Protein AF-A0A535AZM9-F1 (afdb_monomer)

Mean predicted aligned error: 9.32 Å

pLDDT: mean 84.45, std 16.12, range [39.59, 97.69]

Radius of gyration: 19.68 Å; Cα contacts (8 Å, |Δi|>4): 117; chains: 1; bounding box: 37×53×40 Å

Sequence (113 aa):
MAKFESG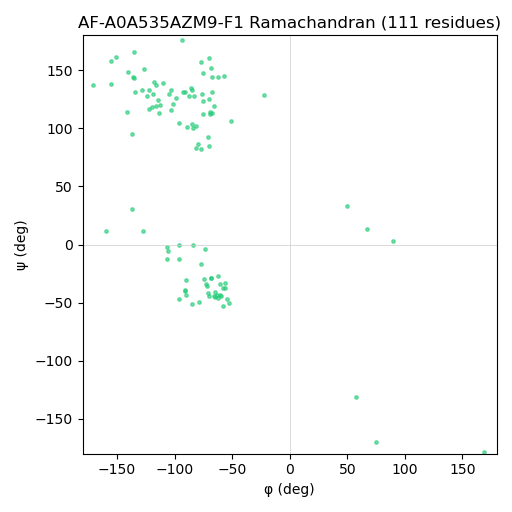VSRMRGKGGSMITTTGIYHIGIPVNDVERAVKFYTEVLGMKIAKLNRDDMGDHLNRADLRSGDGMVVLFQRPNPIEKDALKEDGATHHAFTVSPEDFELAAQKMKE

Nearest PDB structures (foldseek):
  1r9c-assembly1_A  TM=8.183E-01  e=2.881E-04  Mesorhizobium loti
  2p7q-assembly4_C-2  TM=8.341E-01  e=1.365E-03  Listeria monocytogenes EGD-e
  2p7q-assembly4_A  TM=8.227E-01  e=1.769E-03  Listeria monocytogenes EGD-e
  2p7q-assembly4_B  TM=8.309E-01  e=3.608E-03  Listeria monocytogenes EGD-e
  2p7l-assembly4_B  TM=8.191E-01  e=3.170E-03  Listeria monocytogenes EGD-e

Solvent-accessible surface area (backbone atoms only — not comparable to full-atom values): 7434 Å² total; per-residue (Å²): 136,86,81,86,78,86,83,77,81,80,82,81,67,98,59,81,89,79,82,82,85,92,76,78,70,64,48,80,45,81,32,62,47,47,71,65,46,48,48,46,44,34,74,70,67,64,32,44,81,75,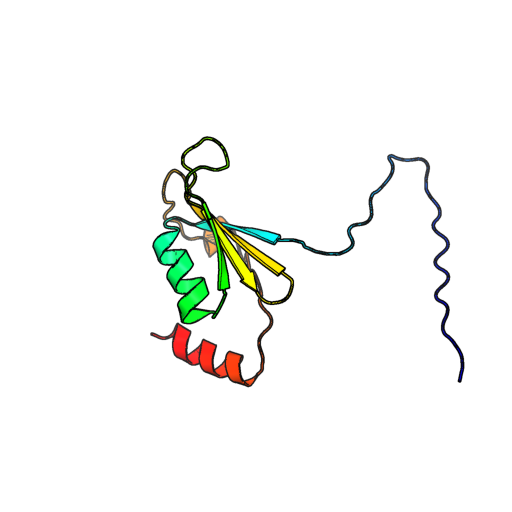43,80,40,54,56,91,83,82,70,65,48,42,33,39,34,29,36,56,86,95,33,33,44,33,39,35,35,42,97,63,68,81,90,73,64,53,60,84,74,71,38,96,77,85,84,87,81,91,70,55,75,71,53,47,59,51,44,67,56,59,77,74,112

Structure (mmCIF, N/CA/C/O backbone):
data_AF-A0A535AZM9-F1
#
_entry.id   AF-A0A535AZM9-F1
#
loop_
_atom_site.group_PDB
_atom_site.id
_atom_site.type_symbol
_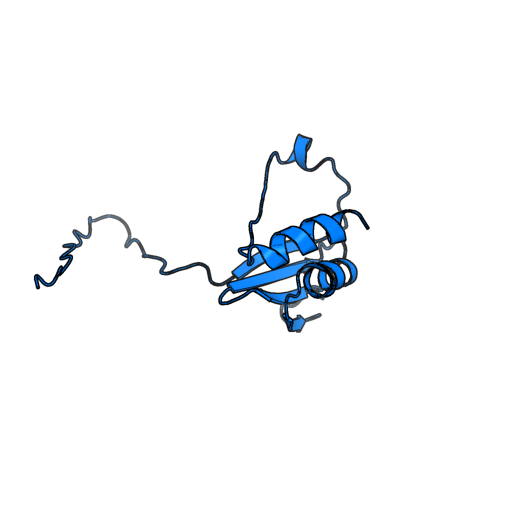atom_site.label_atom_id
_atom_site.label_alt_id
_atom_site.label_comp_id
_atom_site.label_asym_id
_atom_site.label_entity_id
_atom_site.label_seq_id
_atom_site.pdbx_PDB_ins_code
_atom_site.Cartn_x
_atom_site.Cartn_y
_atom_site.Cartn_z
_atom_site.occupancy
_atom_site.B_iso_or_equiv
_atom_site.auth_seq_id
_atom_site.auth_comp_id
_atom_site.auth_asym_id
_atom_site.auth_atom_id
_atom_site.pdbx_PDB_model_num
ATOM 1 N N . MET A 1 1 ? -17.764 37.715 14.513 1.00 44.00 1 MET A N 1
ATOM 2 C CA . MET A 1 1 ? -17.245 36.556 13.755 1.00 44.00 1 MET A CA 1
ATOM 3 C C . MET A 1 1 ? -16.234 37.071 12.743 1.00 44.00 1 MET A C 1
ATOM 5 O O . MET A 1 1 ? -16.636 37.664 11.752 1.00 44.00 1 MET A O 1
ATOM 9 N N . ALA A 1 2 ? -14.940 36.964 13.046 1.00 39.59 2 ALA A N 1
ATOM 10 C CA . ALA A 1 2 ? -13.877 37.417 12.151 1.00 39.59 2 ALA A CA 1
ATOM 11 C C . ALA A 1 2 ? -13.582 36.329 11.108 1.00 39.59 2 ALA A C 1
ATOM 13 O O . ALA A 1 2 ? -13.378 35.169 11.463 1.00 39.59 2 ALA A O 1
ATOM 14 N N . LYS A 1 3 ? -13.595 36.711 9.829 1.00 47.38 3 LYS A N 1
ATOM 15 C CA . LYS A 1 3 ? -13.137 35.882 8.712 1.00 47.38 3 LYS A CA 1
ATOM 16 C C . LYS A 1 3 ? -11.607 35.868 8.725 1.00 47.38 3 LYS A C 1
ATOM 18 O O . LYS A 1 3 ? -10.994 36.929 8.686 1.00 47.38 3 LYS A O 1
ATOM 23 N N . PHE A 1 4 ? -11.004 34.685 8.787 1.00 40.72 4 PHE A N 1
ATOM 24 C CA . PHE A 1 4 ? -9.579 34.509 8.517 1.00 40.72 4 PHE A CA 1
ATOM 25 C C . PHE A 1 4 ? -9.394 34.363 7.004 1.00 40.72 4 PHE A C 1
ATOM 27 O O . PHE A 1 4 ? -9.692 33.315 6.439 1.00 40.72 4 PHE A O 1
ATOM 34 N N . GLU A 1 5 ? -8.914 35.415 6.347 1.00 50.97 5 GLU A N 1
ATOM 35 C CA . GLU A 1 5 ? -8.342 35.321 5.004 1.00 50.97 5 GLU A CA 1
ATOM 36 C C . GLU A 1 5 ? -6.822 35.204 5.153 1.00 50.97 5 GLU A C 1
ATOM 38 O O . GLU A 1 5 ? -6.134 36.167 5.486 1.00 50.97 5 GLU A O 1
ATOM 43 N N . SER A 1 6 ? -6.276 34.003 4.952 1.00 49.31 6 SER A N 1
ATOM 44 C CA . SER A 1 6 ? -4.827 33.793 4.929 1.00 49.31 6 SER A CA 1
ATOM 45 C C . SER A 1 6 ? -4.270 34.218 3.568 1.00 49.31 6 SER A C 1
ATOM 47 O O . SER A 1 6 ? -4.139 33.411 2.645 1.00 49.31 6 SER A O 1
ATOM 49 N N . GLY A 1 7 ? -3.950 35.504 3.435 1.00 50.25 7 GLY A N 1
ATOM 50 C CA . GLY A 1 7 ? -3.191 36.036 2.308 1.00 50.25 7 GLY A CA 1
ATOM 51 C C . GLY A 1 7 ? -1.728 35.601 2.378 1.00 50.25 7 GLY A C 1
ATOM 52 O O . GLY A 1 7 ? -0.907 36.275 2.993 1.00 50.25 7 GLY A O 1
ATOM 53 N N . VAL A 1 8 ? -1.375 34.489 1.730 1.00 55.81 8 VAL A N 1
ATOM 54 C CA . VAL A 1 8 ? 0.032 34.154 1.466 1.00 55.81 8 VAL A CA 1
ATOM 55 C C . VAL A 1 8 ? 0.424 34.769 0.125 1.00 55.81 8 VAL A C 1
ATOM 57 O O . VAL A 1 8 ? 0.110 34.239 -0.941 1.00 55.81 8 VAL A O 1
ATOM 60 N N . SER A 1 9 ? 1.122 35.904 0.176 1.00 51.44 9 SER A N 1
ATOM 61 C CA . SER A 1 9 ? 1.769 36.502 -0.994 1.00 51.44 9 SER A CA 1
ATOM 62 C C . SER A 1 9 ? 2.953 35.628 -1.425 1.00 51.44 9 SER A C 1
ATOM 64 O O . SER A 1 9 ? 3.939 35.488 -0.701 1.00 51.44 9 SER A O 1
ATOM 66 N N . ARG A 1 10 ? 2.852 34.988 -2.598 1.00 58.41 10 ARG A N 1
ATOM 67 C CA . ARG A 1 10 ? 3.920 34.153 -3.170 1.00 58.41 10 ARG A CA 1
ATOM 68 C C . ARG A 1 10 ? 4.954 35.034 -3.873 1.00 58.41 10 ARG A C 1
ATOM 70 O O . ARG A 1 10 ? 4.759 35.410 -5.027 1.00 58.41 10 ARG A O 1
ATOM 77 N N . MET A 1 11 ? 6.094 35.285 -3.234 1.00 51.19 11 MET A N 1
ATOM 78 C CA . MET A 1 11 ? 7.290 35.701 -3.973 1.00 51.19 11 MET A CA 1
ATOM 79 C C . MET A 1 11 ? 7.798 34.525 -4.814 1.00 51.19 11 MET A C 1
ATOM 81 O O . MET A 1 11 ? 8.251 33.514 -4.281 1.00 51.19 11 MET A O 1
ATOM 85 N N . ARG A 1 12 ? 7.731 34.653 -6.143 1.00 56.88 12 ARG A N 1
ATOM 86 C CA . ARG A 1 12 ? 8.410 33.744 -7.075 1.00 56.88 12 ARG A CA 1
ATOM 87 C C . ARG A 1 12 ? 9.855 34.219 -7.239 1.00 56.88 12 ARG A C 1
ATOM 89 O O . ARG A 1 12 ? 10.107 35.189 -7.948 1.00 56.88 12 ARG A O 1
ATOM 96 N N . GLY A 1 13 ? 10.791 33.569 -6.550 1.00 51.47 13 GLY A N 1
ATOM 97 C CA . GLY A 1 13 ? 12.223 33.797 -6.753 1.00 51.47 13 GLY A CA 1
ATOM 98 C C . GLY A 1 13 ? 12.653 33.419 -8.175 1.00 51.47 13 GLY A C 1
ATOM 99 O O . GLY A 1 13 ? 12.132 32.469 -8.756 1.00 51.47 13 GLY A O 1
ATOM 100 N N . LYS A 1 14 ? 13.604 34.170 -8.745 1.00 59.66 14 LYS A N 1
ATOM 101 C CA . LYS A 1 14 ? 14.277 33.840 -10.012 1.00 59.66 14 LYS A CA 1
ATOM 102 C C . LYS A 1 14 ? 15.203 32.629 -9.807 1.00 59.66 14 LYS A C 1
ATOM 104 O O . LYS A 1 14 ? 16.386 32.779 -9.541 1.00 59.66 14 LYS A O 1
ATOM 109 N N . GLY A 1 15 ? 14.635 31.439 -9.915 1.00 57.03 15 GLY A N 1
ATOM 110 C CA . GLY A 1 15 ? 15.284 30.128 -9.932 1.00 57.03 15 GLY A CA 1
ATOM 111 C C . GLY A 1 15 ? 14.191 29.130 -10.305 1.00 57.03 15 GLY A C 1
ATOM 112 O O . GLY A 1 15 ? 13.062 29.345 -9.875 1.00 57.03 15 GLY A O 1
ATOM 113 N N . GLY A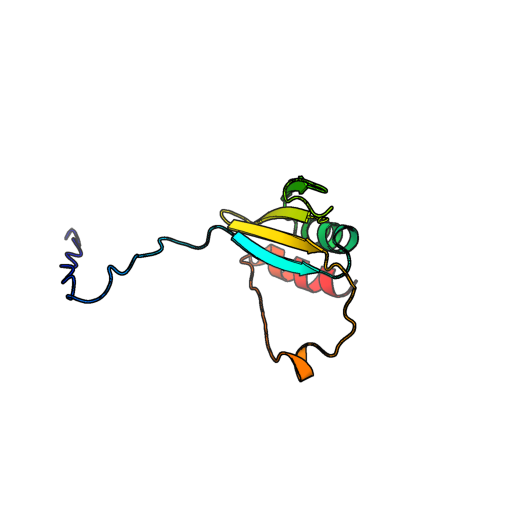 1 16 ? 14.478 28.165 -11.189 1.00 63.91 16 GLY A N 1
ATOM 114 C CA . GLY A 1 16 ? 13.513 27.299 -11.900 1.00 63.91 16 GLY A CA 1
ATOM 115 C C . GLY A 1 16 ? 12.135 27.144 -11.244 1.00 63.91 16 GLY A C 1
ATOM 116 O O . GLY A 1 16 ? 12.040 26.843 -10.059 1.00 63.91 16 GLY A O 1
ATOM 117 N N . SER A 1 17 ? 11.062 27.373 -12.010 1.00 71.69 17 SER A N 1
ATOM 118 C CA . SER A 1 17 ? 9.692 27.417 -11.486 1.00 71.69 17 SER A CA 1
ATOM 119 C C . SER A 1 17 ? 9.364 26.187 -10.636 1.00 71.69 17 SER A C 1
ATOM 121 O O . SER A 1 17 ? 9.146 25.098 -11.165 1.00 71.69 17 SER A O 1
ATOM 123 N N . MET A 1 18 ? 9.305 26.383 -9.319 1.00 82.06 18 MET A N 1
ATOM 124 C CA . MET A 1 18 ? 8.895 25.352 -8.374 1.00 82.06 18 MET A CA 1
ATOM 125 C C . MET A 1 18 ? 7.401 25.079 -8.542 1.00 82.06 18 MET A C 1
ATOM 127 O O . MET A 1 18 ? 6.578 25.996 -8.450 1.00 82.06 18 MET A O 1
ATOM 131 N N . ILE A 1 19 ? 7.048 23.816 -8.770 1.00 89.88 19 ILE A N 1
ATOM 132 C CA . ILE A 1 19 ? 5.659 23.363 -8.675 1.00 89.88 19 ILE A CA 1
ATOM 133 C C . ILE A 1 19 ? 5.265 23.199 -7.202 1.00 89.88 19 ILE A C 1
ATOM 135 O O . ILE A 1 19 ? 6.112 23.030 -6.327 1.00 89.88 19 ILE A O 1
ATOM 139 N N . THR A 1 20 ? 3.966 23.257 -6.916 1.00 93.19 20 THR A N 1
ATOM 140 C CA . THR A 1 20 ? 3.410 22.920 -5.599 1.00 93.19 20 THR A CA 1
ATOM 141 C C . THR A 1 20 ? 2.508 21.706 -5.775 1.00 93.19 20 THR A C 1
ATOM 143 O O . THR A 1 20 ? 1.543 21.785 -6.533 1.00 93.19 20 THR A O 1
ATOM 146 N N . THR A 1 21 ? 2.814 20.596 -5.104 1.00 94.06 21 THR A N 1
ATOM 147 C CA . THR A 1 21 ? 1.917 19.436 -5.052 1.00 94.06 21 THR A CA 1
ATOM 148 C C . THR A 1 21 ? 0.749 19.728 -4.109 1.00 94.06 21 THR A C 1
ATOM 150 O O . THR A 1 21 ? 0.890 20.471 -3.139 1.00 94.06 21 THR A O 1
ATOM 153 N N . THR A 1 22 ? -0.424 19.174 -4.405 1.00 95.06 22 THR A N 1
ATOM 154 C CA . THR A 1 22 ? -1.645 19.363 -3.599 1.00 95.06 22 THR A CA 1
ATOM 155 C C . THR A 1 22 ? -2.016 18.129 -2.777 1.00 95.06 22 THR A C 1
ATOM 157 O O . THR A 1 22 ? -2.946 18.189 -1.981 1.00 95.06 22 THR A O 1
ATOM 160 N N . GLY A 1 23 ? -1.297 17.019 -2.955 1.00 91.88 23 GLY A N 1
ATOM 161 C CA . GLY A 1 23 ? -1.525 15.760 -2.252 1.00 91.88 23 GLY A CA 1
ATOM 162 C C . GLY A 1 23 ? -0.736 14.602 -2.863 1.00 91.88 23 GLY A C 1
ATOM 163 O O . GLY A 1 23 ? 0.008 14.785 -3.830 1.00 91.88 23 GLY A O 1
ATOM 164 N N . ILE A 1 24 ? -0.918 13.410 -2.294 1.00 91.75 24 ILE A N 1
ATOM 165 C CA . ILE A 1 24 ? -0.398 12.144 -2.824 1.00 91.75 24 ILE A CA 1
ATOM 166 C C . ILE A 1 24 ? -1.532 11.450 -3.578 1.00 91.75 24 ILE A C 1
ATOM 168 O O . ILE A 1 24 ? -2.605 11.247 -3.021 1.00 91.75 24 ILE A O 1
ATOM 172 N N . TYR A 1 25 ? -1.294 11.083 -4.838 1.00 92.44 25 TYR A N 1
ATOM 173 C CA . TYR A 1 25 ? -2.290 10.376 -5.647 1.00 92.44 25 TYR A CA 1
ATOM 174 C C . TYR A 1 25 ? -2.254 8.860 -5.399 1.00 92.44 25 TYR A C 1
ATOM 176 O O . TYR A 1 25 ? -3.274 8.250 -5.086 1.00 92.44 25 TYR A O 1
ATOM 184 N N . HIS A 1 26 ? -1.070 8.250 -5.488 1.00 94.62 26 HIS A N 1
ATOM 185 C CA . HIS A 1 26 ? -0.853 6.850 -5.135 1.00 94.62 26 HIS A CA 1
ATOM 186 C C . HIS A 1 26 ? 0.576 6.613 -4.649 1.00 94.62 26 HIS A C 1
ATOM 188 O O . HIS A 1 26 ? 1.473 7.408 -4.936 1.00 94.62 26 HIS A O 1
ATOM 194 N N . ILE A 1 27 ? 0.781 5.493 -3.958 1.00 95.38 27 ILE A N 1
ATOM 195 C CA . ILE A 1 27 ? 2.105 4.961 -3.617 1.00 95.38 27 ILE A CA 1
ATOM 196 C C . ILE A 1 27 ? 2.316 3.606 -4.295 1.00 95.38 27 ILE A C 1
ATOM 198 O O . ILE A 1 27 ? 1.409 2.776 -4.334 1.00 95.38 27 ILE A O 1
ATOM 202 N N . GLY A 1 28 ? 3.508 3.392 -4.848 1.00 95.19 28 GLY A N 1
ATOM 203 C CA . GLY A 1 28 ? 3.907 2.114 -5.434 1.00 95.19 28 GLY A CA 1
ATOM 204 C C . GLY A 1 28 ? 4.634 1.249 -4.409 1.00 95.19 28 GLY A C 1
ATOM 205 O O . GLY A 1 28 ? 5.567 1.729 -3.768 1.00 95.19 28 GLY A O 1
ATOM 206 N N . ILE A 1 29 ? 4.242 -0.017 -4.271 1.00 95.62 29 ILE A N 1
ATOM 207 C CA . ILE A 1 29 ? 4.897 -0.979 -3.378 1.00 95.62 29 ILE A CA 1
ATOM 208 C C . ILE A 1 29 ? 5.375 -2.182 -4.204 1.00 95.62 29 ILE A C 1
ATOM 210 O O . ILE A 1 29 ? 4.548 -2.899 -4.775 1.00 95.62 29 ILE A O 1
ATOM 214 N N . PRO A 1 30 ? 6.696 -2.429 -4.281 1.00 94.19 30 PRO A N 1
ATOM 215 C CA . PRO A 1 30 ? 7.221 -3.604 -4.956 1.00 94.19 30 PRO A CA 1
ATOM 216 C C . PRO A 1 30 ? 7.041 -4.859 -4.091 1.00 94.19 30 PRO A C 1
ATOM 218 O O . PRO A 1 30 ? 7.451 -4.888 -2.930 1.00 94.19 30 PRO A O 1
ATOM 221 N N . VAL A 1 31 ? 6.480 -5.919 -4.669 1.00 95.06 31 VAL A N 1
ATOM 222 C CA . VAL A 1 31 ? 6.155 -7.180 -3.983 1.00 95.06 31 VAL A CA 1
ATOM 223 C C . VAL A 1 31 ? 6.758 -8.378 -4.715 1.00 95.06 31 VAL A C 1
ATOM 225 O O . VAL A 1 31 ? 6.935 -8.344 -5.928 1.00 95.06 31 VAL A O 1
ATOM 228 N N . ASN A 1 32 ? 7.083 -9.451 -3.993 1.00 95.25 32 ASN A N 1
ATOM 229 C CA . ASN A 1 32 ? 7.597 -10.680 -4.615 1.00 95.25 32 ASN A CA 1
ATOM 230 C C . ASN A 1 32 ? 6.499 -11.454 -5.365 1.00 95.25 32 ASN A C 1
ATOM 232 O O . ASN A 1 32 ? 6.769 -12.050 -6.400 1.00 95.25 32 ASN A O 1
ATOM 236 N N . ASP A 1 33 ? 5.270 -11.418 -4.849 1.00 94.69 33 ASP A N 1
ATOM 237 C CA . ASP A 1 33 ? 4.099 -12.106 -5.394 1.00 94.69 33 ASP A CA 1
ATOM 238 C C . ASP A 1 33 ? 2.890 -11.178 -5.245 1.00 94.69 33 ASP A C 1
ATOM 240 O O . ASP A 1 33 ? 2.492 -10.841 -4.122 1.00 94.69 33 ASP A O 1
ATOM 244 N N . VAL A 1 34 ? 2.331 -10.720 -6.369 1.00 95.12 34 VAL A N 1
ATOM 245 C CA . VAL A 1 34 ? 1.200 -9.788 -6.331 1.00 95.12 34 VAL A CA 1
ATOM 246 C C . VAL A 1 34 ? -0.102 -10.472 -5.939 1.00 95.12 34 VAL A C 1
ATOM 248 O O . VAL A 1 34 ? -0.943 -9.822 -5.335 1.00 95.12 34 VAL A O 1
ATOM 251 N N . GLU A 1 35 ? -0.296 -11.757 -6.237 1.00 94.00 35 GLU A N 1
ATOM 252 C CA . GLU A 1 35 ? -1.541 -12.458 -5.910 1.00 94.00 35 GLU A CA 1
ATOM 253 C C . GLU A 1 35 ? -1.649 -12.653 -4.399 1.00 94.00 35 GLU A C 1
ATOM 255 O O . GLU A 1 35 ? -2.678 -12.336 -3.796 1.00 94.00 35 GLU A O 1
ATOM 260 N N . ARG A 1 36 ? -0.549 -13.074 -3.761 1.00 95.81 36 ARG A N 1
ATOM 261 C CA . ARG A 1 36 ? -0.442 -13.118 -2.298 1.00 95.81 36 ARG A CA 1
ATOM 262 C C . ARG A 1 36 ? -0.623 -11.730 -1.685 1.00 95.81 36 ARG A C 1
ATOM 264 O O . ARG A 1 36 ? -1.323 -11.594 -0.683 1.00 95.81 36 ARG A O 1
ATOM 271 N N . ALA A 1 37 ? 0.008 -10.705 -2.259 1.00 96.75 37 ALA A N 1
ATOM 272 C CA . ALA A 1 37 ? -0.103 -9.345 -1.743 1.00 96.75 37 ALA A CA 1
ATOM 273 C C . ALA A 1 37 ? -1.535 -8.805 -1.865 1.00 96.75 37 ALA A C 1
ATOM 275 O O . ALA A 1 37 ? -2.055 -8.275 -0.890 1.00 96.75 37 ALA A O 1
ATOM 276 N N . VAL A 1 38 ? -2.205 -8.993 -3.007 1.00 96.88 38 VAL A N 1
ATOM 277 C CA . VAL A 1 38 ? -3.607 -8.596 -3.202 1.00 96.88 38 VAL A CA 1
ATOM 278 C C . VAL A 1 38 ? -4.474 -9.181 -2.100 1.00 96.88 38 VAL A C 1
ATOM 280 O O . VAL A 1 38 ? -5.156 -8.407 -1.440 1.00 96.88 38 VAL A O 1
ATOM 283 N N . LYS A 1 39 ? -4.371 -10.489 -1.824 1.00 95.81 39 LYS A N 1
ATOM 284 C CA . LYS A 1 39 ? -5.128 -11.124 -0.733 1.00 95.81 39 LYS A CA 1
ATOM 285 C C . LYS A 1 39 ? -4.896 -10.437 0.606 1.00 95.81 39 LYS A C 1
ATOM 287 O O . LYS A 1 39 ? -5.857 -10.103 1.282 1.00 95.81 39 LYS A O 1
ATOM 292 N N . PHE A 1 40 ? -3.646 -10.151 0.967 1.00 95.00 40 PHE A N 1
ATOM 293 C CA . PHE A 1 40 ? -3.354 -9.422 2.202 1.00 95.00 40 PHE A CA 1
ATOM 294 C C . PHE A 1 40 ? -4.040 -8.046 2.233 1.00 95.00 40 PHE A C 1
ATOM 296 O O . PHE A 1 40 ? -4.779 -7.730 3.164 1.00 95.00 40 PHE A O 1
ATOM 303 N N . TYR A 1 41 ? -3.846 -7.229 1.197 1.00 96.19 41 TYR A N 1
ATOM 304 C CA . TYR A 1 41 ? -4.396 -5.875 1.177 1.00 96.19 41 TYR A CA 1
ATOM 305 C C . TYR A 1 41 ? -5.932 -5.851 1.077 1.00 96.19 41 TYR A C 1
ATOM 307 O O . TYR A 1 41 ? -6.549 -4.920 1.589 1.00 96.19 41 TYR A O 1
ATOM 315 N N . THR A 1 42 ? -6.573 -6.853 0.469 1.00 95.94 42 THR A N 1
ATOM 316 C CA . THR A 1 42 ? -8.039 -6.906 0.343 1.00 95.94 42 THR A CA 1
ATOM 317 C C . THR A 1 42 ? -8.721 -7.618 1.507 1.00 95.94 42 THR A C 1
ATOM 319 O O . THR A 1 42 ? -9.742 -7.144 1.990 1.00 95.94 42 THR A O 1
ATOM 322 N N . GLU A 1 43 ? -8.189 -8.752 1.962 1.00 93.06 43 GLU A N 1
ATOM 323 C CA . GLU A 1 43 ? -8.840 -9.619 2.956 1.00 93.06 43 GLU A CA 1
ATOM 324 C C . GLU A 1 43 ? -8.456 -9.248 4.391 1.00 93.06 43 GLU A C 1
ATOM 326 O O . GLU A 1 43 ? -9.271 -9.413 5.296 1.00 93.06 43 GLU A O 1
ATOM 331 N N . VAL A 1 44 ? -7.246 -8.717 4.605 1.00 90.94 44 VAL A N 1
ATOM 332 C CA . VAL A 1 44 ? -6.787 -8.283 5.936 1.00 90.94 44 VAL A CA 1
ATOM 333 C C . VAL A 1 44 ? -7.004 -6.785 6.122 1.00 90.94 44 VAL A C 1
ATOM 335 O O . VAL A 1 44 ? -7.528 -6.367 7.149 1.00 90.94 44 VAL A O 1
ATOM 338 N N . LEU A 1 45 ? -6.628 -5.969 5.130 1.00 94.12 45 LEU A N 1
ATOM 339 C CA . LEU A 1 45 ? -6.733 -4.505 5.222 1.00 94.12 45 LEU A CA 1
ATOM 340 C C . LEU A 1 45 ? -8.010 -3.925 4.594 1.00 94.12 45 LEU A C 1
ATOM 342 O O . LEU A 1 45 ? -8.193 -2.709 4.605 1.00 94.12 45 LEU A O 1
ATOM 346 N N . GLY A 1 46 ? -8.887 -4.760 4.028 1.00 94.50 46 GLY A N 1
ATOM 347 C CA . GLY A 1 46 ? -10.189 -4.325 3.510 1.00 94.50 46 GLY A CA 1
ATOM 348 C C . GLY A 1 46 ? -10.133 -3.402 2.285 1.00 94.50 46 GLY A C 1
ATOM 349 O O . GLY A 1 46 ? -11.141 -2.778 1.939 1.00 94.50 46 GLY A O 1
ATOM 350 N N . MET A 1 47 ? -8.981 -3.276 1.618 1.00 97.25 47 MET A N 1
ATOM 351 C CA . MET A 1 47 ? -8.848 -2.422 0.437 1.00 97.25 47 MET A CA 1
ATOM 352 C C . MET A 1 47 ? -9.648 -2.980 -0.741 1.00 97.25 47 MET A C 1
ATOM 354 O O . MET A 1 47 ? -9.839 -4.187 -0.888 1.00 97.25 47 MET A O 1
ATOM 358 N N . LYS A 1 48 ? -10.095 -2.090 -1.631 1.00 97.31 48 LYS A N 1
ATOM 359 C CA . LYS A 1 48 ? -10.896 -2.473 -2.804 1.00 97.31 48 LYS A CA 1
ATOM 360 C C . LYS A 1 48 ? -10.051 -2.470 -4.066 1.00 97.31 48 LYS A C 1
ATOM 362 O O . LYS A 1 48 ? -9.367 -1.489 -4.345 1.00 97.31 48 LYS A O 1
ATOM 367 N N . ILE A 1 49 ? -10.151 -3.527 -4.865 1.00 96.81 49 ILE A N 1
ATOM 368 C CA . ILE A 1 49 ? -9.500 -3.599 -6.176 1.00 96.81 49 ILE A CA 1
ATOM 369 C C . ILE A 1 49 ? -10.124 -2.550 -7.103 1.00 96.81 49 ILE A C 1
ATOM 371 O O . ILE A 1 49 ? -11.317 -2.596 -7.389 1.00 96.81 49 ILE A O 1
ATOM 375 N N . ALA A 1 50 ? -9.312 -1.609 -7.579 1.00 94.88 50 ALA A N 1
ATOM 376 C CA . ALA A 1 50 ? -9.691 -0.664 -8.624 1.00 94.88 50 ALA A CA 1
ATOM 377 C C . ALA A 1 50 ? -9.353 -1.196 -10.016 1.00 94.88 50 ALA A C 1
ATOM 379 O O . ALA A 1 50 ? -10.117 -0.990 -10.957 1.00 94.88 50 ALA A O 1
ATOM 380 N N . LYS A 1 51 ? -8.198 -1.855 -10.153 1.00 91.81 51 LYS A N 1
ATOM 381 C CA . LYS A 1 51 ? -7.720 -2.397 -11.424 1.00 91.81 51 LYS A CA 1
ATOM 382 C C . LYS A 1 51 ? -6.772 -3.561 -11.170 1.00 91.81 51 LYS A C 1
ATOM 384 O O . LYS A 1 51 ? -5.915 -3.482 -10.296 1.00 91.81 51 LYS A O 1
ATOM 389 N N . LEU A 1 52 ? -6.906 -4.615 -11.963 1.00 89.12 52 LEU A N 1
ATOM 390 C CA . LEU A 1 52 ? -5.903 -5.668 -12.081 1.00 89.12 52 LEU A CA 1
ATOM 391 C C . LEU A 1 52 ? -5.344 -5.568 -13.488 1.00 89.12 52 LEU A C 1
ATOM 393 O O . LEU A 1 52 ? -6.098 -5.663 -14.454 1.00 89.12 52 LEU A O 1
ATOM 397 N N . ASN A 1 53 ? -4.043 -5.342 -13.601 1.00 77.00 53 ASN A N 1
ATOM 398 C CA . ASN A 1 53 ? -3.375 -5.265 -14.887 1.00 77.00 53 ASN A CA 1
ATOM 399 C C . ASN A 1 53 ? -2.250 -6.269 -14.915 1.00 77.00 53 ASN A C 1
ATOM 401 O O . ASN A 1 53 ? -1.391 -6.264 -14.040 1.00 77.00 53 ASN A O 1
ATOM 405 N N . ARG A 1 54 ? -2.243 -7.092 -15.955 1.00 63.88 54 ARG A N 1
ATOM 406 C CA . ARG A 1 54 ? -1.121 -7.983 -16.231 1.00 63.88 54 ARG A CA 1
ATOM 407 C C . ARG A 1 54 ? -0.276 -7.516 -17.421 1.00 63.88 54 ARG A C 1
ATOM 409 O O . ARG A 1 54 ? 0.700 -8.184 -17.721 1.00 63.88 54 ARG A O 1
ATOM 416 N N . ASP A 1 55 ? -0.638 -6.414 -18.100 1.00 59.22 55 ASP A N 1
ATOM 417 C CA . ASP A 1 55 ? -0.036 -6.120 -19.415 1.00 59.22 55 ASP A CA 1
ATOM 418 C C . ASP A 1 55 ? -0.101 -4.660 -19.924 1.00 59.22 55 ASP A C 1
ATOM 420 O O . ASP A 1 55 ? 0.183 -4.401 -21.088 1.00 59.22 55 ASP A O 1
ATOM 424 N N . ASP A 1 56 ? -0.475 -3.664 -19.108 1.00 59.94 56 ASP A N 1
ATOM 425 C CA . ASP A 1 56 ? -0.719 -2.295 -19.615 1.00 59.94 56 ASP A CA 1
ATOM 426 C C . ASP A 1 56 ? 0.531 -1.405 -19.752 1.00 59.94 56 ASP A C 1
ATOM 428 O O . ASP A 1 56 ? 0.419 -0.262 -20.192 1.00 59.94 56 ASP A O 1
ATOM 432 N N . MET A 1 57 ? 1.714 -1.920 -19.402 1.00 60.84 57 MET A N 1
ATOM 433 C CA . MET A 1 57 ? 2.982 -1.173 -19.391 1.00 60.84 57 MET A CA 1
ATOM 434 C C . MET A 1 57 ? 4.118 -1.850 -20.185 1.00 60.84 57 MET A C 1
ATOM 436 O O . MET A 1 57 ? 5.259 -1.414 -20.085 1.00 60.84 57 MET A O 1
ATOM 440 N N . GLY A 1 58 ? 3.819 -2.880 -20.990 1.00 55.44 58 GLY A N 1
ATOM 441 C CA . GLY A 1 58 ? 4.739 -3.400 -22.015 1.00 55.44 58 GLY A CA 1
ATOM 442 C C . GLY A 1 58 ? 5.724 -4.505 -21.611 1.00 55.44 58 GLY A C 1
ATOM 443 O O . GLY A 1 58 ? 6.472 -4.933 -22.476 1.00 55.44 58 GLY A O 1
ATOM 444 N N . ASP A 1 59 ? 5.689 -5.008 -20.371 1.00 62.59 59 ASP A N 1
ATOM 445 C CA . ASP A 1 59 ? 6.643 -6.021 -19.866 1.00 62.59 59 ASP A CA 1
ATOM 446 C C . ASP A 1 59 ? 5.978 -7.149 -19.036 1.00 62.59 59 ASP A C 1
ATOM 448 O O . ASP A 1 59 ? 6.573 -7.667 -18.092 1.00 62.59 59 ASP A O 1
ATOM 452 N N . HIS A 1 60 ? 4.718 -7.518 -19.316 1.00 65.31 60 HIS A N 1
ATOM 453 C CA . HIS A 1 60 ? 3.969 -8.518 -18.522 1.00 65.31 60 HIS A CA 1
ATOM 454 C C . HIS A 1 60 ? 3.999 -8.249 -17.002 1.00 65.31 60 HIS A C 1
ATOM 456 O O . HIS A 1 60 ? 4.043 -9.162 -16.169 1.00 65.31 60 HIS A O 1
ATOM 462 N N . LEU A 1 61 ? 4.024 -6.968 -16.626 1.00 73.81 61 LEU A N 1
ATOM 463 C CA . LEU A 1 61 ? 4.106 -6.546 -15.235 1.00 73.81 61 LEU A CA 1
ATOM 464 C C . LEU A 1 61 ? 2.816 -6.931 -14.513 1.00 73.81 61 LEU A C 1
ATOM 466 O O . LEU A 1 61 ? 1.747 -6.382 -14.782 1.00 73.81 61 LEU A O 1
ATOM 470 N N . ASN A 1 62 ? 2.928 -7.858 -13.565 1.00 88.44 62 ASN A N 1
ATOM 471 C CA . ASN A 1 62 ? 1.808 -8.249 -12.725 1.00 88.44 62 ASN A CA 1
ATOM 472 C C . ASN A 1 62 ? 1.559 -7.149 -11.680 1.00 88.44 62 ASN A C 1
ATOM 474 O O . ASN A 1 62 ? 2.405 -6.890 -10.815 1.00 88.44 62 ASN A O 1
ATOM 478 N N . ARG A 1 63 ? 0.419 -6.461 -11.798 1.00 92.25 63 ARG A N 1
ATOM 479 C CA . ARG A 1 63 ? 0.098 -5.242 -11.051 1.00 92.25 63 ARG A CA 1
ATOM 480 C C . ARG A 1 63 ? -1.336 -5.255 -10.528 1.00 92.25 63 ARG A C 1
ATOM 482 O O . ARG A 1 63 ? -2.270 -5.669 -11.218 1.00 92.25 63 ARG A O 1
ATOM 489 N N . ALA A 1 64 ? -1.521 -4.692 -9.337 1.00 94.81 64 ALA A N 1
ATOM 490 C CA . ALA A 1 64 ? -2.841 -4.435 -8.772 1.00 94.81 64 ALA A CA 1
ATOM 491 C C . ALA A 1 64 ? -2.942 -3.026 -8.183 1.00 94.81 64 ALA A C 1
ATOM 493 O O . ALA A 1 64 ? -2.108 -2.615 -7.380 1.00 94.81 64 ALA A O 1
ATOM 494 N N . ASP A 1 65 ? -4.002 -2.316 -8.549 1.00 95.38 65 ASP A N 1
ATOM 495 C CA . ASP A 1 65 ? -4.343 -0.999 -8.026 1.00 95.38 65 ASP A CA 1
ATOM 496 C C . ASP A 1 65 ? -5.447 -1.159 -6.987 1.00 95.38 65 ASP A C 1
ATOM 498 O O . ASP A 1 65 ? -6.539 -1.636 -7.309 1.00 95.38 65 ASP A O 1
ATOM 502 N N . LEU A 1 66 ? -5.183 -0.735 -5.756 1.00 97.69 66 LEU A N 1
ATOM 503 C CA . LEU A 1 66 ? -6.066 -0.915 -4.610 1.00 97.69 66 LEU A CA 1
ATOM 504 C C . LEU A 1 66 ? -6.427 0.442 -3.996 1.00 97.69 66 LEU A C 1
ATOM 506 O O . LEU A 1 66 ? -5.564 1.292 -3.781 1.00 97.69 66 LEU A O 1
ATOM 510 N N . ARG A 1 67 ? -7.711 0.660 -3.714 1.00 97.31 67 ARG A N 1
ATOM 511 C CA . ARG A 1 67 ? -8.235 1.874 -3.071 1.00 97.31 67 ARG A CA 1
ATOM 512 C C . ARG A 1 67 ? -8.155 1.762 -1.557 1.00 97.31 67 ARG A C 1
ATOM 514 O O . ARG A 1 67 ? -8.597 0.761 -0.994 1.00 97.31 67 ARG A O 1
ATOM 521 N N . SER A 1 68 ? -7.690 2.837 -0.927 1.00 94.94 68 SER A N 1
ATOM 522 C CA . SER A 1 68 ? -7.663 3.027 0.523 1.00 94.94 68 SER A CA 1
ATOM 523 C C . SER A 1 68 ? -8.112 4.455 0.839 1.00 94.94 68 SER A C 1
ATOM 525 O O . SER A 1 68 ? -7.315 5.392 0.763 1.00 94.94 68 SER A O 1
ATOM 527 N N . GLY A 1 69 ? -9.400 4.632 1.145 1.00 92.06 69 GLY A N 1
ATOM 528 C CA . GLY A 1 69 ? -10.015 5.961 1.215 1.00 92.06 69 GLY A CA 1
ATOM 529 C C . GLY A 1 69 ? -9.870 6.710 -0.115 1.00 92.06 69 GLY A C 1
ATOM 530 O O . GLY A 1 69 ? -10.119 6.138 -1.179 1.00 92.06 69 GLY A O 1
ATOM 531 N N . ASP A 1 70 ? -9.415 7.961 -0.051 1.00 91.88 70 ASP A N 1
ATOM 532 C CA . ASP A 1 70 ? -9.178 8.806 -1.233 1.00 91.88 70 ASP A CA 1
ATOM 533 C C . ASP A 1 70 ? -7.879 8.454 -1.985 1.00 91.88 70 ASP A C 1
ATOM 535 O O . ASP A 1 70 ? -7.700 8.833 -3.145 1.00 91.88 70 ASP A O 1
ATOM 539 N N . GLY A 1 71 ? -6.974 7.711 -1.339 1.00 93.69 71 GLY A N 1
ATOM 540 C CA . GLY A 1 71 ? -5.682 7.311 -1.889 1.00 93.69 71 GLY A CA 1
ATOM 541 C C . GLY A 1 71 ? -5.695 5.944 -2.578 1.00 93.69 71 GLY A C 1
ATOM 542 O O . GLY A 1 71 ? -6.684 5.200 -2.575 1.00 93.69 71 GLY A O 1
ATOM 543 N N . MET A 1 72 ? -4.551 5.596 -3.169 1.00 95.94 72 MET A N 1
ATOM 544 C CA . MET A 1 72 ? -4.329 4.295 -3.800 1.00 95.94 72 MET A CA 1
ATOM 545 C C . MET A 1 72 ? -2.974 3.693 -3.430 1.00 95.94 72 MET A C 1
ATOM 547 O O . MET A 1 72 ? -1.959 4.389 -3.365 1.00 95.94 72 MET A O 1
ATOM 551 N N . VAL A 1 73 ? -2.964 2.373 -3.272 1.00 97.50 73 VAL A N 1
ATOM 552 C CA . VAL A 1 73 ? -1.761 1.541 -3.244 1.00 97.50 73 VAL A CA 1
ATOM 553 C C . VAL A 1 73 ? -1.673 0.815 -4.575 1.00 97.50 73 VAL A C 1
ATOM 555 O O . VAL A 1 73 ? -2.640 0.191 -5.009 1.00 97.50 73 VAL A O 1
ATOM 558 N N . VAL A 1 74 ? -0.518 0.888 -5.224 1.00 95.81 74 VAL A N 1
ATOM 559 C CA . VAL A 1 74 ? -0.250 0.161 -6.462 1.00 95.81 74 VAL A CA 1
ATOM 560 C C . VAL A 1 74 ? 0.823 -0.881 -6.193 1.00 95.81 74 VAL A C 1
ATOM 562 O O . VAL A 1 74 ? 1.969 -0.552 -5.891 1.00 95.81 74 VAL A O 1
ATOM 565 N N . LEU A 1 75 ? 0.440 -2.148 -6.282 1.00 96.12 75 LEU A N 1
ATOM 566 C CA . LEU A 1 75 ? 1.328 -3.283 -6.087 1.00 96.12 75 LEU A CA 1
ATOM 567 C C . LEU A 1 75 ? 1.996 -3.629 -7.411 1.00 96.12 75 LEU A C 1
ATOM 569 O O . LEU A 1 75 ? 1.306 -3.838 -8.407 1.00 96.12 75 LEU A O 1
ATOM 573 N N . PHE A 1 76 ? 3.323 -3.722 -7.405 1.00 93.62 76 PHE A N 1
ATOM 574 C CA . PHE A 1 76 ? 4.116 -4.110 -8.568 1.00 93.62 76 PHE A CA 1
ATOM 575 C C . PHE A 1 76 ? 4.905 -5.373 -8.258 1.00 93.62 76 PHE A C 1
ATOM 577 O O . PHE A 1 76 ? 5.755 -5.366 -7.364 1.00 93.62 76 PHE A O 1
ATOM 584 N N . GLN A 1 77 ? 4.652 -6.454 -8.992 1.00 92.88 77 GLN A N 1
ATOM 585 C CA . GLN A 1 77 ? 5.461 -7.656 -8.847 1.00 92.88 77 GLN A CA 1
ATOM 586 C C . GLN A 1 77 ? 6.884 -7.405 -9.345 1.00 92.88 77 GLN A C 1
ATOM 588 O O . GLN A 1 77 ? 7.099 -6.885 -10.440 1.00 92.88 77 GLN A O 1
ATOM 593 N N . ARG A 1 78 ? 7.868 -7.793 -8.537 1.00 91.75 78 ARG A N 1
ATOM 594 C CA . ARG A 1 78 ? 9.271 -7.792 -8.945 1.00 91.75 78 ARG A CA 1
ATOM 595 C C . ARG A 1 78 ? 9.489 -8.851 -10.032 1.00 91.75 78 ARG A C 1
ATOM 597 O O . ARG A 1 78 ? 8.926 -9.937 -9.915 1.00 91.75 78 ARG A O 1
ATOM 604 N N . PRO A 1 79 ? 10.367 -8.601 -11.019 1.00 89.19 79 PRO A N 1
ATOM 605 C CA . PRO A 1 79 ? 10.752 -9.628 -11.987 1.00 89.19 79 PRO A CA 1
ATOM 606 C C . PRO A 1 79 ? 11.347 -10.874 -11.320 1.00 89.19 79 PRO A C 1
ATOM 608 O O . PRO A 1 79 ? 11.067 -11.990 -11.737 1.00 89.19 79 PRO A O 1
ATOM 611 N N . ASN A 1 80 ? 12.130 -10.670 -10.254 1.00 91.12 80 ASN A N 1
ATOM 612 C CA . ASN A 1 80 ? 12.679 -11.732 -9.418 1.00 91.12 80 ASN A CA 1
ATOM 613 C C . ASN A 1 80 ? 12.358 -11.447 -7.940 1.00 91.12 80 ASN A C 1
ATOM 615 O O . ASN A 1 80 ? 12.574 -10.312 -7.492 1.00 91.12 80 ASN A O 1
ATOM 619 N N . PRO A 1 81 ? 11.868 -12.441 -7.176 1.00 93.25 81 PRO A N 1
ATOM 620 C CA . PRO A 1 81 ? 11.709 -12.323 -5.733 1.00 93.25 81 PRO A CA 1
ATOM 621 C C . PRO A 1 81 ? 13.028 -11.988 -5.034 1.00 93.25 81 PRO A C 1
ATOM 623 O O . PRO A 1 81 ? 14.091 -12.461 -5.430 1.00 93.25 81 PRO A O 1
ATOM 626 N N . ILE A 1 82 ? 12.948 -11.187 -3.974 1.00 93.00 82 ILE A N 1
ATOM 627 C CA . ILE A 1 82 ? 14.086 -10.880 -3.103 1.00 93.00 82 ILE A CA 1
ATOM 628 C C . ILE A 1 82 ? 13.798 -11.457 -1.720 1.00 93.00 82 ILE A C 1
ATOM 630 O O . ILE A 1 82 ? 12.783 -11.113 -1.110 1.00 93.00 82 ILE A O 1
ATOM 634 N N . GLU A 1 83 ? 14.702 -12.293 -1.218 1.00 92.94 83 GLU A N 1
ATOM 635 C CA . GLU A 1 83 ? 14.755 -12.700 0.186 1.00 92.94 83 GLU A CA 1
ATOM 636 C C . GLU A 1 83 ? 15.886 -11.933 0.862 1.00 92.94 83 GLU A C 1
ATOM 638 O O . GLU A 1 83 ? 17.044 -12.057 0.466 1.00 92.94 83 GLU A O 1
ATOM 643 N N . LYS A 1 84 ? 15.544 -11.087 1.835 1.00 90.06 84 LYS A N 1
ATOM 644 C CA . LYS A 1 84 ? 16.514 -10.252 2.545 1.00 90.06 84 LYS A CA 1
ATOM 645 C C . LYS A 1 84 ? 16.020 -9.858 3.932 1.00 90.06 84 LYS A C 1
ATOM 647 O O . LYS A 1 84 ? 14.809 -9.818 4.167 1.00 90.06 84 LYS A O 1
ATOM 652 N N . ASP A 1 85 ? 16.939 -9.512 4.828 1.00 91.94 85 ASP A N 1
ATOM 653 C CA . ASP A 1 85 ? 16.601 -8.923 6.125 1.00 91.94 85 ASP A CA 1
ATOM 654 C C . ASP A 1 85 ? 16.356 -7.425 5.924 1.00 91.94 85 ASP A C 1
ATOM 656 O O . ASP A 1 85 ? 17.242 -6.587 6.091 1.00 91.94 85 ASP A O 1
ATOM 660 N N . ALA A 1 86 ? 15.135 -7.087 5.502 1.00 89.00 86 ALA A N 1
ATOM 661 C CA . ALA A 1 86 ? 14.792 -5.730 5.084 1.00 89.00 86 ALA A CA 1
ATOM 662 C C . ALA A 1 86 ? 15.081 -4.675 6.165 1.00 89.00 86 ALA A C 1
ATOM 664 O O . ALA A 1 86 ? 15.485 -3.568 5.828 1.00 89.00 86 ALA A O 1
ATOM 665 N N . LEU A 1 87 ? 14.935 -5.005 7.455 1.00 90.62 87 LEU A N 1
ATOM 666 C CA . LEU A 1 87 ? 15.221 -4.050 8.526 1.00 90.62 87 LEU A CA 1
ATOM 667 C C . LEU A 1 87 ? 16.724 -3.785 8.662 1.00 90.62 87 LEU A C 1
ATOM 669 O O . LEU A 1 87 ? 17.117 -2.634 8.848 1.00 90.62 87 LEU A O 1
ATOM 673 N N . LYS A 1 88 ? 17.565 -4.824 8.576 1.00 95.12 88 LYS A N 1
ATOM 674 C CA . LYS A 1 88 ? 19.024 -4.648 8.636 1.00 95.12 88 LYS A CA 1
ATOM 675 C C . LYS A 1 88 ? 19.588 -3.999 7.378 1.00 95.12 88 LYS A C 1
ATOM 677 O O . LYS A 1 88 ? 20.554 -3.250 7.477 1.00 95.12 88 LYS A O 1
ATOM 682 N N . GLU A 1 89 ? 19.015 -4.307 6.220 1.00 94.81 89 GLU A N 1
ATOM 683 C CA . GLU A 1 89 ? 19.562 -3.904 4.923 1.00 94.81 89 GLU A CA 1
ATOM 684 C C . GLU A 1 89 ? 19.014 -2.558 4.429 1.00 94.81 89 GLU A C 1
ATOM 686 O O . GLU A 1 89 ? 19.785 -1.749 3.919 1.00 94.81 89 GLU A O 1
ATOM 691 N N . ASP A 1 90 ? 17.719 -2.278 4.621 1.00 92.25 90 ASP A N 1
ATOM 692 C CA . ASP A 1 90 ? 17.075 -1.038 4.152 1.00 92.25 90 ASP A CA 1
ATOM 693 C C . ASP A 1 90 ? 16.767 -0.048 5.289 1.00 92.25 90 ASP A C 1
ATOM 695 O O . ASP A 1 90 ? 16.423 1.109 5.037 1.00 92.25 90 ASP A O 1
ATOM 699 N N . GLY A 1 91 ? 16.856 -0.483 6.548 1.00 93.81 91 GLY A N 1
ATOM 700 C CA . GLY A 1 91 ? 16.411 0.300 7.698 1.00 93.81 91 GLY A CA 1
ATOM 701 C C . GLY A 1 91 ? 14.885 0.344 7.859 1.00 93.81 91 GLY A C 1
ATOM 702 O O . GLY A 1 91 ? 14.124 -0.381 7.214 1.00 93.81 91 GLY A O 1
ATOM 703 N N . ALA A 1 92 ? 14.412 1.203 8.767 1.00 91.19 92 ALA A N 1
ATOM 704 C CA . ALA A 1 92 ? 12.996 1.306 9.123 1.00 91.19 92 ALA A CA 1
ATOM 705 C C . ALA A 1 92 ? 12.179 2.069 8.060 1.00 91.19 92 ALA A C 1
ATOM 707 O O . ALA A 1 92 ? 11.885 3.256 8.206 1.00 91.19 92 ALA A O 1
ATOM 708 N N . THR A 1 93 ? 11.777 1.369 7.000 1.00 89.56 93 THR A N 1
ATOM 709 C CA . THR A 1 93 ? 10.823 1.878 6.004 1.00 89.56 93 THR A CA 1
ATOM 710 C C . THR A 1 93 ? 9.399 1.493 6.401 1.00 89.56 93 THR A C 1
ATOM 712 O O . THR A 1 93 ? 9.137 0.330 6.704 1.00 89.56 93 THR A O 1
ATOM 715 N N . HIS A 1 94 ? 8.462 2.445 6.396 1.00 91.75 94 HIS A N 1
ATOM 716 C CA . HIS A 1 94 ? 7.066 2.175 6.745 1.00 91.75 94 HIS A CA 1
ATOM 717 C C . HIS A 1 94 ? 6.081 2.927 5.846 1.00 91.75 94 HIS A C 1
ATOM 719 O O . HIS A 1 94 ? 6.343 4.039 5.392 1.00 91.75 94 HIS A O 1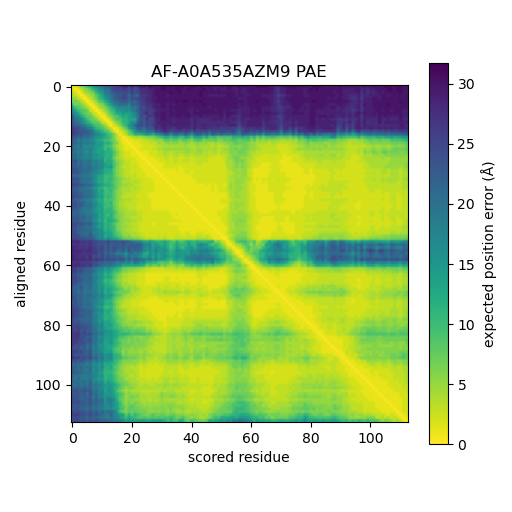
ATOM 725 N N . HIS A 1 95 ? 4.921 2.308 5.634 1.00 92.81 95 HIS A N 1
ATOM 726 C CA . HIS A 1 95 ? 3.728 2.938 5.082 1.00 92.81 95 HIS A CA 1
ATOM 727 C C . HIS A 1 95 ? 2.633 2.837 6.140 1.00 92.81 95 HIS A C 1
ATOM 729 O O . HIS A 1 95 ? 2.400 1.756 6.679 1.00 92.81 95 HIS A O 1
ATOM 735 N N . ALA A 1 96 ? 1.988 3.956 6.453 1.00 93.56 96 ALA A N 1
ATOM 736 C CA . ALA A 1 96 ? 0.939 4.019 7.461 1.00 93.56 96 ALA A CA 1
ATOM 737 C C . ALA A 1 96 ? -0.420 4.259 6.800 1.00 93.56 96 ALA A C 1
ATOM 739 O O . ALA A 1 96 ? -0.539 5.079 5.888 1.00 93.56 96 ALA A O 1
ATOM 740 N N . PHE A 1 97 ? -1.437 3.559 7.294 1.00 93.88 97 PHE A N 1
ATOM 741 C CA . PHE A 1 97 ? -2.824 3.703 6.867 1.00 93.88 97 PHE A CA 1
ATOM 742 C C . PHE A 1 97 ? -3.666 4.159 8.055 1.00 93.88 97 PHE A C 1
ATOM 744 O O . PHE A 1 97 ? -3.466 3.701 9.180 1.00 93.88 97 PHE A O 1
ATOM 751 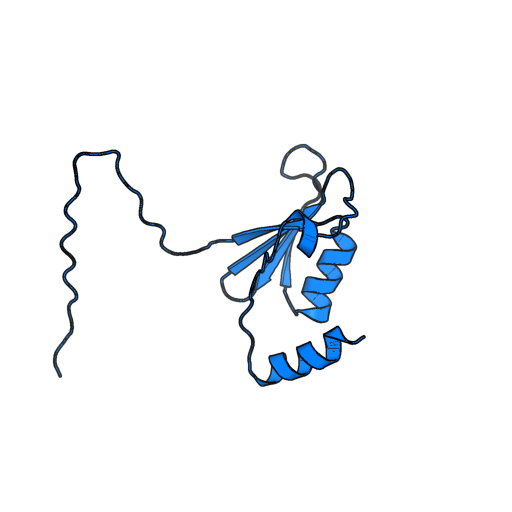N N . THR A 1 98 ? -4.600 5.071 7.807 1.00 94.31 98 THR A N 1
ATOM 752 C CA . THR A 1 98 ? -5.566 5.513 8.815 1.00 94.31 98 THR A CA 1
ATOM 753 C C . THR A 1 98 ? -6.748 4.553 8.843 1.00 94.31 98 THR A C 1
ATOM 755 O O . THR A 1 98 ? -7.300 4.228 7.795 1.00 94.31 98 THR A O 1
ATOM 758 N N . VAL A 1 99 ? -7.148 4.140 10.043 1.00 94.44 99 VAL A N 1
ATOM 759 C CA . VAL A 1 99 ? -8.319 3.291 10.306 1.00 94.44 99 VAL A CA 1
ATOM 760 C C . VAL A 1 99 ? -9.101 3.853 11.495 1.00 94.44 99 VAL A C 1
ATOM 762 O O . VAL A 1 99 ? -8.588 4.720 12.211 1.00 94.44 99 VAL A O 1
ATOM 765 N N . SER A 1 100 ? -10.337 3.393 11.706 1.00 95.19 100 SER A N 1
ATOM 766 C CA . SER A 1 100 ? -11.066 3.729 12.932 1.00 95.19 100 SER A CA 1
ATOM 767 C C . SER A 1 100 ? -10.443 3.019 14.148 1.00 95.19 100 SER A C 1
ATOM 769 O O . SER A 1 100 ? -9.721 2.032 13.979 1.00 95.19 100 SER A O 1
ATOM 771 N N . PRO A 1 101 ? -10.704 3.484 15.383 1.00 94.69 101 PRO A N 1
ATOM 772 C CA . PRO A 1 101 ? -10.265 2.778 16.586 1.00 94.69 101 PRO A CA 1
ATOM 773 C C . PRO A 1 101 ? -10.758 1.324 16.657 1.00 94.69 101 PRO A C 1
ATOM 775 O O . PRO A 1 101 ? -10.014 0.444 17.076 1.00 94.69 101 PRO A O 1
ATOM 778 N N . GLU A 1 102 ? -11.987 1.054 16.216 1.00 94.50 102 GLU A N 1
ATOM 779 C CA . GLU A 1 102 ? -12.560 -0.295 16.195 1.00 94.50 102 GLU A CA 1
ATOM 780 C C . GLU A 1 102 ? -11.810 -1.211 15.216 1.00 94.50 102 GLU A C 1
ATOM 782 O O . GLU A 1 102 ? -11.453 -2.338 15.565 1.00 94.50 102 GLU A O 1
ATOM 787 N N . ASP A 1 103 ? -11.511 -0.708 14.014 1.00 94.94 103 ASP A N 1
ATOM 788 C CA . ASP A 1 103 ? -10.744 -1.446 13.007 1.00 94.94 103 ASP A CA 1
ATOM 789 C C . ASP A 1 103 ? -9.279 -1.640 13.422 1.00 94.94 103 ASP A C 1
ATOM 791 O O . ASP A 1 103 ? -8.662 -2.639 13.053 1.00 94.94 103 ASP A O 1
ATOM 795 N N . PHE A 1 104 ? -8.709 -0.728 14.216 1.00 91.81 104 PHE A N 1
ATOM 796 C CA . PHE A 1 104 ? -7.358 -0.884 14.756 1.00 91.81 104 PHE A CA 1
ATOM 797 C C . PHE A 1 104 ? -7.247 -2.112 15.673 1.00 91.81 104 PHE A C 1
ATOM 799 O O . PHE A 1 104 ? -6.327 -2.921 15.517 1.00 91.81 104 PHE A O 1
ATOM 806 N N . GLU A 1 105 ? -8.203 -2.294 16.586 1.00 89.69 105 GLU A N 1
ATOM 807 C CA . GLU A 1 105 ? -8.245 -3.462 17.476 1.00 89.69 105 GLU A CA 1
ATOM 808 C C . GLU A 1 105 ? -8.460 -4.764 16.694 1.00 89.69 105 GLU A C 1
ATOM 810 O O . GLU A 1 105 ? -7.804 -5.776 16.961 1.00 89.69 105 GLU A O 1
ATOM 815 N N . LEU A 1 106 ? -9.332 -4.738 15.680 1.00 90.69 106 LEU A N 1
ATOM 816 C CA . LEU A 1 106 ? -9.545 -5.881 14.794 1.00 90.69 106 LEU A CA 1
ATOM 817 C C . LEU A 1 106 ? -8.274 -6.230 14.002 1.00 90.69 106 LEU A C 1
ATOM 819 O O . LEU A 1 106 ? -7.902 -7.403 13.915 1.00 90.69 106 LEU A O 1
ATOM 823 N N . ALA A 1 107 ? -7.570 -5.229 13.468 1.00 87.31 107 ALA A N 1
ATOM 824 C CA . ALA A 1 107 ? -6.316 -5.429 12.749 1.00 87.31 107 ALA A CA 1
ATOM 825 C C . ALA A 1 107 ? -5.250 -6.079 13.646 1.00 87.31 107 ALA A C 1
ATOM 827 O O . ALA A 1 107 ? -4.591 -7.030 13.229 1.00 87.31 107 ALA A O 1
ATO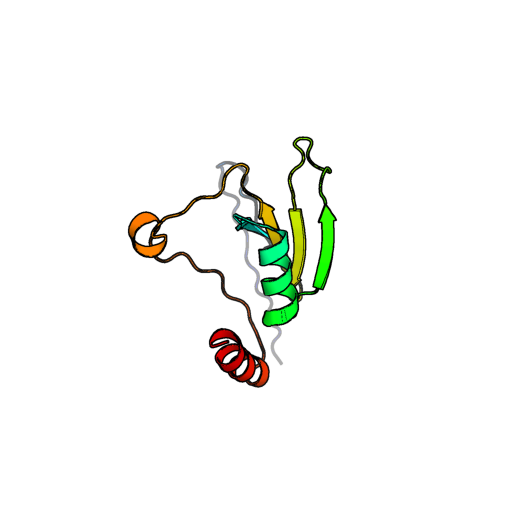M 828 N N . ALA A 1 108 ? -5.116 -5.638 14.901 1.00 86.44 108 ALA A N 1
ATOM 829 C CA . ALA A 1 108 ? -4.172 -6.223 15.855 1.00 86.44 108 ALA A CA 1
ATOM 830 C C . ALA A 1 108 ? -4.455 -7.707 16.173 1.00 86.44 108 ALA A C 1
ATOM 832 O O . ALA A 1 108 ? -3.534 -8.449 16.528 1.00 86.44 108 ALA A O 1
ATOM 833 N N . GLN A 1 109 ? -5.710 -8.152 16.054 1.00 87.19 109 GLN A N 1
ATOM 834 C CA . GLN A 1 109 ? -6.089 -9.562 16.182 1.00 87.19 109 GLN A CA 1
ATOM 835 C C . GLN A 1 109 ? -5.765 -10.336 14.901 1.00 87.19 109 GLN A C 1
ATOM 837 O O . GLN A 1 109 ? -5.082 -11.355 14.963 1.00 87.19 109 GLN A O 1
ATOM 842 N N . LYS A 1 110 ? -6.182 -9.809 13.742 1.00 83.69 110 LYS A N 1
ATOM 843 C CA . LYS A 1 110 ? -5.988 -10.434 12.425 1.00 83.69 110 LYS A CA 1
ATOM 844 C C . LYS A 1 110 ? -4.522 -10.643 12.054 1.00 83.69 110 LYS A C 1
ATOM 846 O O . LYS A 1 110 ? -4.198 -11.641 11.431 1.00 83.69 110 LYS A O 1
ATOM 851 N N . MET A 1 111 ? -3.628 -9.744 12.464 1.00 82.69 111 MET A N 1
ATOM 852 C CA . MET A 1 111 ? -2.189 -9.836 12.163 1.00 82.69 111 MET A CA 1
ATOM 853 C C . MET A 1 111 ? -1.442 -10.920 12.964 1.00 82.69 111 MET A C 1
ATOM 855 O O . MET A 1 111 ? -0.240 -11.093 12.769 1.00 82.69 111 MET A O 1
ATOM 859 N N . LYS A 1 112 ? -2.112 -11.610 13.897 1.00 80.50 112 LYS A N 1
ATOM 860 C CA . LYS A 1 112 ? -1.542 -12.729 14.668 1.00 80.50 112 LYS A CA 1
ATOM 861 C C . LYS 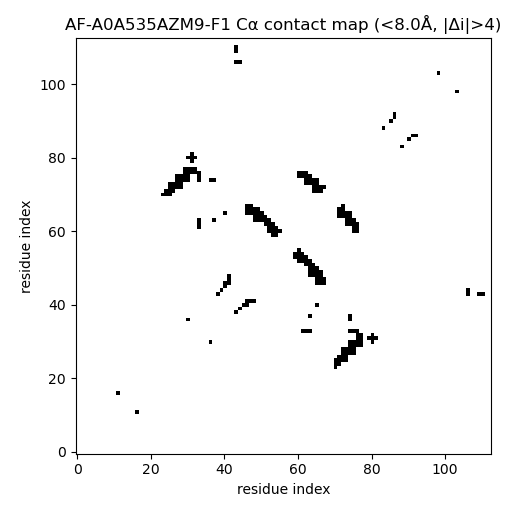A 1 112 ? -1.875 -14.103 14.075 1.00 80.50 112 LYS A C 1
ATOM 863 O O . LYS A 1 112 ? -1.303 -15.087 14.541 1.00 80.50 112 LYS A O 1
ATOM 868 N N . GLU A 1 113 ? -2.817 -14.159 13.132 1.00 73.38 113 GLU A N 1
ATOM 869 C CA . GLU A 1 113 ? -3.218 -15.359 12.378 1.00 73.38 113 GLU A CA 1
ATOM 870 C C . GLU A 1 113 ? -2.252 -15.609 11.208 1.00 73.38 113 GLU A C 1
ATOM 872 O O . GLU A 1 113 ? -1.947 -16.797 10.955 1.00 73.38 113 GLU A O 1
#

Foldseek 3Di:
DDDDDPDDDDDDDPDPDDDDDPDAAEDEDEDQ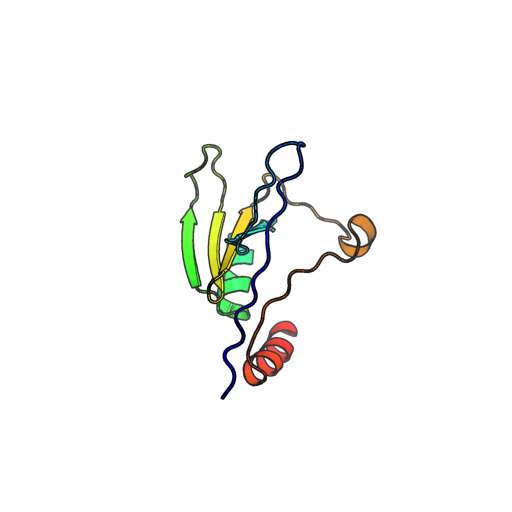DVVVVVCCCCVLVVWAWPDFDQCPPHDSWGWTWTDAPNHIYIYTHDPHDDDDPCCVPVNDDDDDHDDDPVSVVVSVVSVVD

Secondary structure (DSSP, 8-state):
-------------SSS---------EEEEEES-HHHHHHIIIIIS-PEEEEEESSTTSS---EEEEEETTEEEEEEE-SS-----HHHHH-S--------HHHHHHHHHHTT-